Protein AF-A0A662AF09-F1 (afdb_monomer)

pLDDT: mean 81.99, std 20.97, range [26.61, 97.38]

Structure (mmCIF, N/CA/C/O backbone):
data_AF-A0A662AF09-F1
#
_entry.id   AF-A0A662AF09-F1
#
loop_
_atom_site.group_PDB
_atom_site.id
_atom_site.type_symbol
_atom_site.label_atom_id
_atom_site.label_alt_id
_atom_site.label_comp_id
_atom_site.label_asym_id
_atom_site.label_entity_id
_atom_site.label_seq_id
_atom_site.pdbx_PDB_ins_code
_atom_site.Cartn_x
_atom_site.Cartn_y
_atom_site.Cartn_z
_atom_site.occupancy
_atom_site.B_iso_or_equiv
_atom_site.auth_seq_id
_atom_site.auth_comp_id
_atom_site.auth_asym_id
_atom_site.auth_atom_id
_atom_site.pdbx_PDB_model_num
ATOM 1 N N . MET A 1 1 ? 4.474 -27.461 3.837 1.00 33.41 1 MET A N 1
ATOM 2 C CA . MET A 1 1 ? 3.439 -27.393 2.783 1.00 33.41 1 MET A CA 1
ATOM 3 C C . MET A 1 1 ? 3.015 -25.939 2.675 1.00 33.41 1 MET A C 1
ATOM 5 O O . MET A 1 1 ? 2.275 -25.481 3.530 1.00 33.41 1 MET A O 1
ATOM 9 N N . HIS A 1 2 ? 3.577 -25.192 1.725 1.00 26.64 2 HIS A N 1
ATOM 10 C CA . HIS A 1 2 ? 3.161 -23.814 1.457 1.00 26.64 2 HIS A CA 1
ATOM 11 C C . HIS A 1 2 ? 2.254 -23.835 0.234 1.00 26.64 2 HIS A C 1
ATOM 13 O O . HIS A 1 2 ? 2.699 -24.157 -0.866 1.00 26.64 2 HIS A O 1
ATOM 19 N N . THR A 1 3 ? 0.973 -23.566 0.448 1.00 26.61 3 THR A N 1
ATOM 20 C CA . THR A 1 3 ? -0.001 -23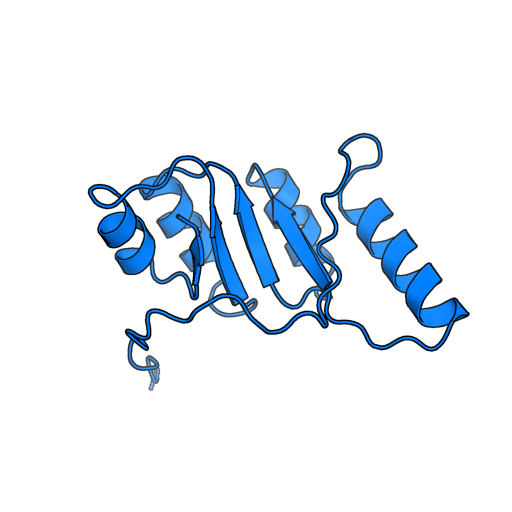.400 -0.625 1.00 26.61 3 THR A CA 1
ATOM 21 C C . THR A 1 3 ? 0.189 -21.996 -1.185 1.00 26.61 3 THR A C 1
ATOM 23 O O . THR A 1 3 ? -0.175 -21.023 -0.534 1.00 26.61 3 THR A O 1
ATOM 26 N N . VAL A 1 4 ? 0.812 -21.881 -2.357 1.00 32.97 4 VAL A N 1
ATOM 27 C CA . VAL A 1 4 ? 0.856 -20.625 -3.115 1.00 32.97 4 VAL A CA 1
ATOM 28 C C . VAL A 1 4 ? -0.484 -20.499 -3.836 1.00 32.97 4 VAL A C 1
ATOM 30 O O . VAL A 1 4 ? -0.879 -21.409 -4.571 1.00 32.97 4 VAL A O 1
ATOM 33 N N . LYS A 1 5 ? -1.218 -19.414 -3.579 1.00 42.97 5 LYS A N 1
ATOM 34 C CA . LYS A 1 5 ? -2.480 -19.119 -4.265 1.00 42.97 5 LYS A CA 1
ATOM 35 C C . LYS A 1 5 ? -2.177 -18.868 -5.754 1.00 42.97 5 LYS A C 1
ATOM 37 O O . LYS A 1 5 ? -1.174 -18.224 -6.058 1.00 42.97 5 LYS A O 1
ATOM 42 N N . PRO A 1 6 ? -2.984 -19.379 -6.699 1.00 35.16 6 PRO A N 1
ATOM 43 C CA . PRO A 1 6 ? -2.779 -19.087 -8.113 1.00 35.16 6 PRO A CA 1
ATOM 44 C C . PRO A 1 6 ? -2.891 -17.578 -8.355 1.00 35.16 6 PRO A C 1
ATOM 46 O O . PRO A 1 6 ? -3.788 -16.932 -7.812 1.00 35.16 6 PRO A O 1
ATOM 49 N N . ALA A 1 7 ? -1.983 -17.031 -9.168 1.00 43.91 7 ALA A N 1
ATOM 50 C CA . ALA A 1 7 ? -2.050 -15.653 -9.637 1.00 43.91 7 ALA A CA 1
ATOM 51 C C . ALA A 1 7 ? -3.398 -15.439 -10.341 1.00 43.91 7 ALA A C 1
ATOM 53 O O . ALA A 1 7 ? -3.630 -15.952 -11.439 1.00 43.91 7 ALA A O 1
ATOM 54 N N . ASN A 1 8 ? -4.312 -14.729 -9.680 1.00 41.31 8 ASN A N 1
ATOM 55 C CA . ASN A 1 8 ? -5.597 -14.365 -10.255 1.00 41.31 8 ASN A CA 1
ATOM 56 C C . ASN A 1 8 ? -5.338 -13.294 -11.313 1.00 41.31 8 ASN A C 1
ATOM 58 O O . ASN A 1 8 ? -5.296 -12.106 -11.019 1.00 41.31 8 ASN A O 1
ATOM 62 N N . ASN A 1 9 ? -5.165 -13.730 -12.557 1.00 37.16 9 ASN A N 1
ATOM 63 C CA . ASN A 1 9 ? -4.964 -12.870 -13.716 1.00 37.16 9 ASN A CA 1
ATOM 64 C C . ASN A 1 9 ? -6.295 -12.230 -14.164 1.00 37.16 9 ASN A C 1
ATOM 66 O O . ASN A 1 9 ? -6.717 -12.370 -15.312 1.00 37.16 9 ASN A O 1
ATOM 70 N N . THR A 1 10 ? -6.991 -11.576 -13.232 1.00 35.47 10 THR A N 1
ATOM 71 C CA . THR A 1 10 ? -8.226 -10.837 -13.502 1.00 35.47 10 THR A CA 1
ATOM 72 C C . THR A 1 10 ? -7.845 -9.373 -13.644 1.00 35.47 10 THR A C 1
ATOM 74 O O . THR A 1 10 ? -7.448 -8.746 -12.668 1.00 35.47 10 THR A O 1
ATOM 77 N N . VAL A 1 11 ? -7.963 -8.813 -14.849 1.00 37.34 11 VAL A N 1
ATOM 78 C CA . VAL A 1 11 ? -7.982 -7.356 -15.032 1.00 37.34 11 VAL A CA 1
ATOM 79 C C . VAL A 1 11 ? -9.281 -6.868 -14.392 1.00 37.34 11 VAL A C 1
ATOM 81 O O . VAL A 1 11 ? -10.336 -6.863 -15.023 1.00 37.34 11 VAL A O 1
ATOM 84 N N . ALA A 1 12 ? -9.236 -6.595 -13.091 1.00 42.53 12 ALA A N 1
ATOM 85 C CA . ALA A 1 12 ? -10.394 -6.179 -12.325 1.00 42.53 12 ALA A CA 1
ATOM 86 C C . ALA A 1 12 ? -10.565 -4.666 -12.466 1.00 42.53 12 ALA A C 1
ATOM 88 O O . ALA A 1 12 ? -9.715 -3.876 -12.061 1.00 42.53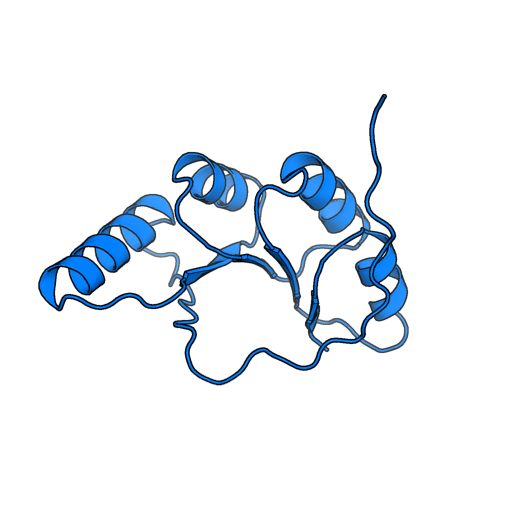 12 ALA A O 1
ATOM 89 N N . THR A 1 13 ? -11.684 -4.268 -13.062 1.00 41.69 13 THR A N 1
ATOM 90 C CA . THR A 1 13 ? -12.160 -2.887 -13.057 1.00 41.69 13 THR A CA 1
ATOM 91 C C . THR A 1 13 ? -12.379 -2.419 -11.618 1.00 41.69 13 THR A C 1
ATOM 93 O O . THR A 1 13 ? -12.886 -3.188 -10.801 1.00 41.69 13 THR A O 1
ATOM 96 N N . LYS A 1 14 ? -12.014 -1.159 -11.346 1.00 42.38 14 LYS A N 1
ATOM 97 C CA . LYS A 1 14 ? -12.189 -0.414 -10.087 1.00 42.38 14 LYS A CA 1
ATOM 98 C C . LYS A 1 14 ? -13.388 -0.902 -9.242 1.00 42.38 14 LYS A C 1
ATOM 100 O O . LYS A 1 14 ? -14.489 -0.999 -9.790 1.00 42.38 14 LYS A O 1
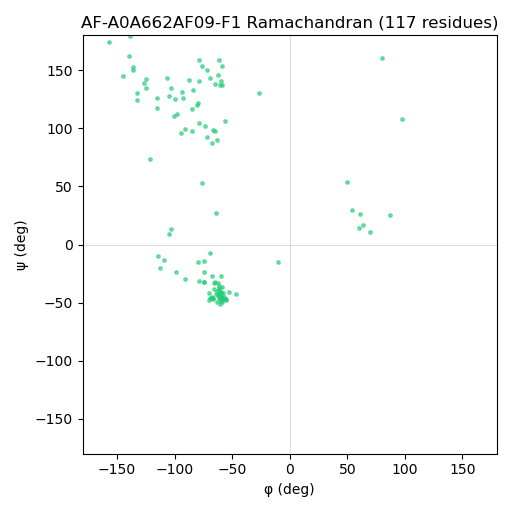ATOM 105 N N . PRO A 1 15 ? -13.213 -1.176 -7.932 1.00 42.22 15 PRO A N 1
ATOM 106 C CA . PRO A 1 15 ? -14.315 -1.599 -7.070 1.00 42.22 15 PRO A CA 1
ATOM 107 C C . PRO A 1 15 ? -15.444 -0.546 -7.021 1.00 42.22 15 PRO A C 1
ATOM 109 O O . PRO A 1 15 ? -15.196 0.643 -7.254 1.00 42.22 15 PRO A O 1
ATOM 112 N N . PRO A 1 16 ? -16.696 -0.968 -6.754 1.00 40.53 16 PRO A N 1
ATOM 113 C CA . PRO A 1 16 ? -17.863 -0.085 -6.725 1.00 40.53 16 PRO A CA 1
ATOM 114 C C . PRO A 1 16 ? -17.734 1.013 -5.653 1.00 40.53 16 PRO A C 1
ATOM 116 O O . PRO A 1 16 ? -16.972 0.888 -4.701 1.00 40.53 16 PRO A O 1
ATOM 119 N N . ALA A 1 17 ? -18.489 2.102 -5.830 1.00 44.25 17 ALA A N 1
ATOM 120 C CA . ALA A 1 17 ? -18.353 3.424 -5.198 1.00 44.25 17 ALA A CA 1
ATOM 121 C C . ALA A 1 17 ? -18.539 3.529 -3.657 1.00 44.25 17 ALA A C 1
ATOM 123 O O . ALA A 1 17 ? -18.900 4.593 -3.158 1.00 44.25 17 ALA A O 1
ATOM 124 N N . GLU A 1 18 ? -18.279 2.472 -2.887 1.00 56.62 18 GLU A N 1
ATOM 125 C CA . GLU A 1 18 ? -18.459 2.426 -1.426 1.00 56.62 18 GLU A CA 1
ATOM 126 C C . GLU A 1 18 ? -17.147 2.536 -0.629 1.00 56.62 18 GLU A C 1
ATOM 128 O O . GLU A 1 18 ? -17.123 2.255 0.567 1.00 56.62 18 GLU A O 1
ATOM 133 N N . HIS A 1 19 ? -16.039 2.929 -1.261 1.00 58.47 19 HIS A N 1
ATOM 134 C CA . HIS A 1 19 ? -14.743 3.084 -0.592 1.00 58.47 19 HIS A CA 1
ATOM 135 C C . HIS A 1 19 ? -14.431 4.560 -0.337 1.00 58.47 19 HIS A C 1
ATOM 137 O O . HIS A 1 19 ? -14.586 5.416 -1.212 1.00 58.47 19 HIS A O 1
ATOM 143 N N . LEU A 1 20 ? -13.963 4.867 0.875 1.00 62.81 20 LEU A N 1
ATOM 144 C CA . LEU A 1 20 ? -13.392 6.174 1.176 1.00 62.81 20 LEU A CA 1
ATOM 145 C C . LEU A 1 20 ? -11.923 6.147 0.762 1.00 62.81 20 LEU A C 1
ATOM 147 O O . LEU A 1 20 ? -11.064 5.676 1.506 1.00 62.81 20 LEU A O 1
ATOM 151 N N . HIS A 1 21 ? -11.648 6.669 -0.432 1.00 59.28 21 HIS A N 1
ATOM 152 C CA . HIS A 1 21 ? -10.284 6.955 -0.847 1.00 59.28 21 HIS A CA 1
ATOM 153 C C . HIS A 1 21 ? -9.803 8.198 -0.096 1.00 59.28 21 HIS A C 1
ATOM 155 O O . HIS A 1 21 ? -10.188 9.329 -0.408 1.00 59.28 21 HIS A O 1
ATOM 161 N N . PHE A 1 22 ? -8.996 7.990 0.940 1.00 60.47 22 PHE A N 1
ATOM 162 C CA . PHE A 1 22 ? -8.353 9.089 1.640 1.00 60.47 22 PHE A CA 1
ATOM 163 C C . PHE A 1 22 ? -6.996 9.345 1.000 1.00 60.47 22 PHE A C 1
ATOM 165 O O . PHE A 1 22 ? -6.006 8.695 1.330 1.00 60.47 22 PHE A O 1
ATOM 172 N N . LEU A 1 23 ? -6.945 10.356 0.132 1.00 54.22 23 LEU A N 1
ATOM 173 C CA . LEU A 1 23 ? -5.685 10.999 -0.207 1.00 54.22 23 LEU A CA 1
ATOM 174 C C . LEU A 1 23 ? -5.186 11.665 1.078 1.00 54.22 23 LEU A C 1
ATOM 176 O O . LEU A 1 23 ? -5.677 12.726 1.479 1.00 54.22 23 LEU A O 1
ATOM 180 N N . ILE A 1 24 ? -4.284 10.997 1.797 1.00 55.41 24 ILE A N 1
ATOM 181 C CA . ILE A 1 24 ? -3.715 11.547 3.023 1.00 55.41 24 ILE A CA 1
ATOM 182 C C . ILE A 1 24 ? -2.875 12.750 2.608 1.00 55.41 24 ILE A C 1
ATOM 184 O O . ILE A 1 24 ? -1.736 12.627 2.152 1.00 55.41 24 ILE A O 1
ATOM 188 N N . LEU A 1 25 ? -3.471 13.935 2.759 1.00 52.12 25 LEU A N 1
ATOM 189 C CA . LEU A 1 25 ? -2.799 15.221 2.675 1.00 52.12 25 LEU A CA 1
ATOM 190 C C . LEU A 1 25 ? -1.768 15.268 3.809 1.00 52.12 25 LEU A C 1
ATOM 192 O O . LEU A 1 25 ? -2.066 15.640 4.942 1.00 52.12 25 LEU A O 1
ATOM 196 N N . THR A 1 26 ? -0.578 14.791 3.447 1.00 51.31 26 THR A N 1
ATOM 197 C CA . THR A 1 26 ? 0.785 14.764 4.019 1.00 51.31 26 THR A CA 1
ATOM 198 C C . THR A 1 26 ? 1.139 15.587 5.250 1.00 51.31 26 THR A C 1
ATOM 200 O O . THR A 1 26 ? 2.181 15.350 5.846 1.00 51.31 26 THR A O 1
ATOM 203 N N . HIS A 1 27 ? 0.345 16.562 5.663 1.00 58.75 27 HIS A N 1
ATOM 204 C CA . HIS A 1 27 ? 0.786 17.566 6.624 1.00 58.75 27 HIS A CA 1
ATOM 205 C C . HIS A 1 27 ? 0.745 17.041 8.071 1.00 58.75 27 HIS A C 1
ATOM 207 O O . HIS A 1 27 ? 1.343 17.639 8.959 1.00 58.75 27 HIS A O 1
ATOM 213 N N . LEU A 1 28 ? 0.049 15.923 8.326 1.00 64.75 28 LEU A N 1
ATOM 214 C CA . LEU A 1 28 ? -0.117 15.341 9.666 1.00 64.75 28 LEU A CA 1
ATOM 215 C C . LEU A 1 28 ? 0.546 13.961 9.853 1.00 64.75 28 LEU A C 1
ATOM 217 O O . LEU A 1 28 ? 0.630 13.504 10.992 1.00 64.75 28 LEU A O 1
ATOM 221 N N . GLY A 1 29 ? 1.029 13.319 8.781 1.00 82.44 29 GLY A N 1
ATOM 222 C CA . GLY A 1 29 ? 1.544 11.940 8.797 1.00 82.44 29 GLY A CA 1
ATOM 223 C C . GLY A 1 29 ? 0.448 10.859 8.762 1.00 82.44 29 GLY A C 1
ATOM 224 O O . GLY A 1 29 ? -0.714 11.129 9.079 1.00 82.44 29 GLY A O 1
ATOM 225 N N . ILE A 1 30 ? 0.811 9.630 8.367 1.00 88.06 30 ILE A N 1
ATOM 226 C CA . ILE A 1 30 ? -0.148 8.536 8.116 1.00 88.06 30 ILE A CA 1
ATOM 227 C C . ILE A 1 30 ? -0.849 8.059 9.386 1.00 88.06 30 ILE A C 1
ATOM 229 O O . ILE A 1 30 ? -2.070 7.921 9.390 1.00 88.06 30 ILE A O 1
ATOM 233 N N . GLU A 1 31 ? -0.111 7.845 10.477 1.00 88.06 31 GLU A N 1
ATOM 234 C CA . GLU A 1 31 ? -0.682 7.302 11.719 1.00 88.06 31 GLU A CA 1
ATOM 235 C C . GLU A 1 31 ? -1.805 8.203 12.264 1.00 88.06 31 GLU A C 1
ATOM 237 O O . GLU A 1 31 ? -2.910 7.735 12.539 1.00 88.06 31 GLU A O 1
ATOM 242 N N . LYS A 1 32 ? -1.570 9.523 12.310 1.00 88.19 32 LYS A N 1
ATOM 243 C CA . LYS A 1 32 ? -2.577 10.504 12.751 1.00 88.19 32 LYS A CA 1
ATOM 244 C C . LYS A 1 32 ? -3.772 10.588 11.806 1.00 88.19 32 LYS A C 1
ATOM 246 O O . LYS A 1 32 ? -4.883 10.882 12.245 1.00 88.19 32 LYS A O 1
ATOM 251 N N . ALA A 1 33 ? -3.560 10.392 10.506 1.00 87.69 33 ALA A N 1
ATOM 252 C CA . ALA A 1 33 ? -4.654 10.368 9.545 1.00 87.69 33 ALA A CA 1
ATOM 253 C C . ALA A 1 33 ? -5.557 9.149 9.779 1.00 87.69 33 ALA A C 1
ATOM 255 O O . ALA A 1 33 ? -6.773 9.313 9.874 1.00 87.69 33 ALA A O 1
ATOM 256 N N . ILE A 1 34 ? -4.968 7.964 9.969 1.00 89.62 34 ILE A N 1
ATOM 257 C CA . ILE A 1 34 ? -5.699 6.729 10.291 1.00 89.62 34 ILE A CA 1
ATOM 258 C C . ILE A 1 34 ? -6.495 6.892 11.585 1.00 89.62 34 ILE A C 1
ATOM 260 O O . ILE A 1 34 ? -7.694 6.623 11.594 1.00 89.62 34 ILE A O 1
ATOM 264 N N . GLU A 1 35 ? -5.873 7.417 12.641 1.00 90.31 35 GLU A N 1
ATOM 265 C CA . GLU A 1 35 ? -6.540 7.667 13.924 1.00 90.31 35 GLU A CA 1
ATOM 266 C C . GLU A 1 35 ? -7.763 8.589 13.761 1.00 90.31 35 GLU A C 1
ATOM 268 O O . GLU A 1 35 ? -8.854 8.310 14.264 1.00 90.31 35 GLU A O 1
ATOM 273 N N . LYS A 1 36 ? -7.624 9.684 13.002 1.00 89.69 36 LYS A N 1
ATOM 274 C CA . LYS A 1 36 ? -8.740 10.602 12.727 1.00 89.69 36 LYS A CA 1
ATOM 275 C C . LYS A 1 36 ? -9.870 9.930 11.956 1.00 89.69 36 LYS A C 1
ATOM 277 O O . LYS A 1 36 ? -11.037 10.191 12.255 1.00 89.69 36 LYS A O 1
ATOM 282 N N . ILE A 1 37 ? -9.541 9.082 10.983 1.00 89.56 37 ILE A N 1
ATOM 283 C CA . ILE A 1 37 ? -10.536 8.347 10.199 1.00 89.56 37 ILE A CA 1
ATOM 284 C C . ILE A 1 37 ? -11.267 7.343 11.095 1.00 89.56 37 ILE A C 1
ATOM 286 O O . ILE A 1 37 ? -12.497 7.336 11.107 1.00 89.56 37 ILE A O 1
ATOM 290 N N . GLN A 1 38 ? -10.544 6.568 11.906 1.00 90.88 38 GLN A N 1
ATOM 291 C CA . GLN A 1 38 ? -11.127 5.641 12.881 1.00 90.88 38 GLN A CA 1
ATOM 292 C C . GLN A 1 38 ? -12.087 6.358 13.838 1.00 90.88 38 GLN A C 1
ATOM 294 O O . GLN A 1 38 ? -13.229 5.928 14.006 1.00 90.88 38 GLN A O 1
ATOM 299 N N . ASN A 1 39 ? -11.666 7.498 14.396 1.00 91.12 39 ASN A N 1
ATOM 300 C CA . ASN A 1 39 ? -12.493 8.317 15.282 1.00 91.12 39 ASN A CA 1
ATOM 301 C C . ASN A 1 39 ? -13.753 8.841 14.582 1.00 91.12 39 ASN A C 1
ATOM 303 O O . ASN A 1 39 ? -14.844 8.802 15.153 1.00 91.12 39 ASN A O 1
ATOM 307 N N . TYR A 1 40 ? -13.632 9.315 13.338 1.00 88.75 40 TYR A N 1
ATOM 308 C CA . TYR A 1 40 ? -14.77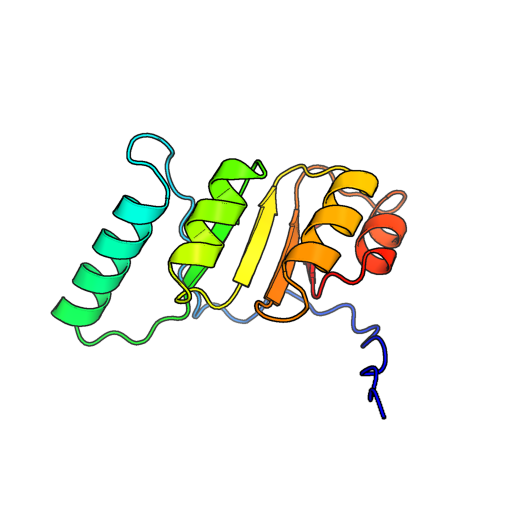5 9.778 12.551 1.00 88.75 40 TYR A CA 1
ATOM 309 C C . TYR A 1 40 ? -15.765 8.639 12.273 1.00 88.75 40 TYR A C 1
ATOM 311 O O . TYR A 1 40 ? -16.962 8.791 12.519 1.00 88.75 40 TYR A O 1
ATOM 319 N N . LEU A 1 41 ? -15.284 7.489 11.796 1.00 90.31 41 LEU A N 1
ATOM 320 C CA . LEU A 1 41 ? -16.143 6.346 11.490 1.00 90.31 41 LEU A CA 1
ATOM 321 C C . LEU A 1 41 ? -16.822 5.803 12.751 1.00 90.31 41 LEU A C 1
ATOM 323 O O . LEU A 1 41 ? -18.031 5.573 12.728 1.00 90.31 41 LEU A O 1
ATOM 327 N N . GLY A 1 42 ? -16.085 5.694 13.860 1.00 91.69 42 GLY A N 1
ATOM 328 C CA . GLY A 1 42 ? -16.621 5.290 15.159 1.00 91.69 42 GLY A CA 1
ATOM 329 C C . GLY A 1 42 ? -17.692 6.250 15.678 1.00 91.69 42 GLY A C 1
ATOM 330 O O . GLY A 1 42 ? -18.775 5.809 16.059 1.00 91.69 42 GLY A O 1
ATOM 331 N N . LYS A 1 43 ? -17.445 7.567 15.607 1.00 92.12 43 LYS A N 1
ATOM 332 C CA . LYS A 1 43 ? -18.396 8.603 16.049 1.00 92.12 43 LYS A CA 1
ATOM 333 C C . LYS A 1 43 ? -19.740 8.529 15.322 1.00 92.12 43 LYS A C 1
ATOM 335 O O . LYS A 1 43 ? -20.770 8.808 15.927 1.00 92.12 43 LYS A O 1
ATOM 340 N N . TYR A 1 44 ? -19.730 8.184 14.037 1.00 92.00 44 TYR A N 1
ATOM 341 C CA . TYR A 1 44 ? -20.937 8.137 13.207 1.00 92.00 44 TYR A CA 1
ATOM 342 C C . TYR A 1 44 ? -21.436 6.712 12.920 1.00 92.00 44 TYR A C 1
ATOM 344 O O . TYR A 1 44 ? -22.326 6.548 12.089 1.00 92.00 44 TYR A O 1
ATOM 352 N N . GLY A 1 45 ? -20.873 5.685 13.568 1.00 91.31 45 GLY A N 1
ATOM 353 C CA . GLY A 1 45 ? -21.279 4.287 13.376 1.00 91.31 45 GLY A CA 1
ATOM 354 C C . GLY A 1 45 ? -21.098 3.767 11.945 1.00 91.31 45 GLY A C 1
ATOM 355 O O . GLY A 1 45 ? -21.822 2.869 11.517 1.00 91.31 45 GLY A O 1
ATOM 356 N N . LYS A 1 46 ? -20.163 4.340 11.181 1.00 86.19 46 LYS A N 1
ATOM 357 C CA . LYS A 1 46 ? -19.914 3.980 9.780 1.00 86.19 46 LYS A CA 1
ATOM 358 C C . LYS A 1 46 ? -18.926 2.817 9.692 1.00 86.19 46 LYS A C 1
ATOM 360 O O . LYS A 1 46 ? -17.943 2.774 10.425 1.00 86.19 46 LYS A O 1
ATOM 365 N N . LYS A 1 47 ? -19.154 1.904 8.748 1.00 87.81 47 LYS A N 1
ATOM 366 C CA . LYS A 1 47 ? -18.252 0.785 8.427 1.00 87.81 47 LYS A CA 1
ATOM 367 C C . LYS A 1 47 ? -17.843 0.874 6.964 1.00 87.81 47 LYS A C 1
ATOM 369 O O . LYS A 1 47 ? -18.367 0.149 6.129 1.00 87.81 47 LYS A O 1
ATOM 374 N N . ILE A 1 48 ? -16.975 1.831 6.663 1.00 87.88 48 ILE A N 1
ATOM 375 C CA . ILE A 1 48 ? -16.524 2.093 5.296 1.00 87.88 48 ILE A CA 1
ATOM 376 C C . ILE A 1 48 ? -15.098 1.548 5.155 1.00 87.88 48 ILE A C 1
ATOM 378 O O . ILE A 1 48 ? -14.265 1.896 5.997 1.00 87.88 48 ILE A O 1
ATOM 382 N N . PRO A 1 49 ? -14.808 0.709 4.144 1.00 88.31 49 PRO A N 1
ATOM 383 C CA . PRO A 1 49 ? -13.449 0.272 3.847 1.00 88.31 49 PRO A CA 1
ATOM 384 C C . PRO A 1 49 ? -12.540 1.469 3.550 1.00 88.31 49 PRO A C 1
ATOM 386 O O . PRO A 1 49 ? -12.939 2.406 2.852 1.00 88.31 49 PRO A O 1
ATOM 389 N N . VAL A 1 50 ? -11.324 1.438 4.097 1.00 88.38 50 VAL A N 1
ATOM 390 C CA . VAL A 1 50 ? -10.340 2.514 3.936 1.00 88.38 50 VAL A CA 1
ATOM 391 C C . VAL A 1 50 ? -9.131 2.011 3.174 1.00 88.38 50 VAL A C 1
ATOM 393 O O . VAL A 1 50 ? -8.488 1.035 3.567 1.00 88.38 50 VAL A O 1
ATOM 396 N N . GLU A 1 51 ? -8.821 2.732 2.107 1.00 90.69 51 GLU A N 1
ATOM 397 C CA . GLU A 1 51 ? -7.631 2.558 1.286 1.00 90.69 51 GLU A CA 1
ATOM 398 C C . GLU A 1 51 ? -6.672 3.715 1.568 1.00 90.69 51 GLU A C 1
ATOM 400 O O . GLU A 1 51 ? -7.113 4.852 1.773 1.00 90.69 51 GLU A O 1
ATOM 405 N N . ILE A 1 52 ? -5.370 3.434 1.582 1.00 90.62 52 ILE A N 1
ATOM 406 C CA . ILE A 1 52 ? -4.340 4.459 1.773 1.00 90.62 52 ILE A CA 1
ATOM 407 C C . ILE A 1 52 ? -3.334 4.428 0.640 1.00 90.62 52 ILE A C 1
ATOM 409 O O . ILE A 1 52 ? -2.807 3.377 0.286 1.00 90.62 52 ILE A O 1
ATOM 413 N N . GLU A 1 53 ? -3.024 5.616 0.140 1.00 91.69 53 GLU A N 1
ATOM 414 C CA . GLU A 1 53 ? -1.910 5.864 -0.760 1.00 91.69 53 GLU A CA 1
ATOM 415 C C . GLU A 1 53 ? -0.601 6.069 0.017 1.00 91.69 53 GLU A C 1
ATOM 417 O O . GLU A 1 53 ? -0.553 6.828 0.990 1.00 91.69 53 GLU A O 1
ATOM 422 N N . VAL A 1 54 ? 0.464 5.402 -0.430 1.00 92.75 54 VAL A N 1
ATOM 423 C CA . VAL A 1 54 ? 1.828 5.556 0.084 1.00 92.75 54 VAL A CA 1
ATOM 424 C C . VAL A 1 54 ? 2.789 5.890 -1.052 1.00 92.75 54 VAL A C 1
ATOM 426 O O . VAL A 1 54 ? 2.700 5.337 -2.146 1.00 92.75 54 VAL A O 1
ATOM 429 N N . ARG A 1 55 ? 3.759 6.759 -0.768 1.00 92.50 55 ARG A N 1
ATOM 430 C CA . ARG A 1 55 ? 4.775 7.248 -1.719 1.00 92.50 55 ARG A CA 1
ATOM 431 C C . ARG A 1 55 ? 6.177 6.715 -1.440 1.00 92.50 55 ARG A C 1
ATOM 433 O O . ARG A 1 55 ? 7.089 6.872 -2.251 1.00 92.50 55 ARG A O 1
ATOM 440 N N . ASN A 1 56 ? 6.398 6.128 -0.266 1.00 93.25 56 ASN A N 1
ATOM 441 C CA . ASN A 1 56 ? 7.707 5.630 0.148 1.00 93.25 56 ASN A CA 1
ATOM 442 C C . ASN A 1 56 ? 7.603 4.536 1.231 1.00 93.25 56 ASN A C 1
ATOM 444 O O . ASN A 1 56 ? 6.528 4.226 1.742 1.00 93.25 56 ASN A O 1
ATOM 448 N N . MET A 1 57 ? 8.750 3.943 1.574 1.00 94.50 57 MET A N 1
ATOM 449 C CA . MET A 1 57 ? 8.847 2.853 2.555 1.00 94.50 57 MET A CA 1
ATOM 450 C C . MET A 1 57 ? 8.527 3.275 3.994 1.00 94.50 57 MET A C 1
ATOM 452 O O . MET A 1 57 ? 8.108 2.439 4.793 1.00 94.50 57 MET A O 1
ATOM 456 N N . GLU A 1 58 ? 8.738 4.544 4.345 1.00 93.44 58 GLU A N 1
ATOM 457 C CA . GLU A 1 58 ? 8.425 5.057 5.681 1.00 93.44 58 GLU A CA 1
ATOM 458 C C . GLU A 1 58 ? 6.909 5.116 5.882 1.00 93.44 58 GLU A C 1
ATOM 460 O O . GLU A 1 58 ? 6.391 4.585 6.864 1.00 93.44 58 GLU A O 1
ATOM 465 N N . GLU A 1 59 ? 6.198 5.669 4.902 1.00 93.44 59 GLU A N 1
ATOM 466 C CA . GLU A 1 59 ? 4.740 5.691 4.852 1.00 93.44 59 GLU A CA 1
ATOM 467 C C . GLU A 1 59 ? 4.156 4.270 4.863 1.00 93.44 59 GLU A C 1
ATOM 469 O O . GLU A 1 59 ? 3.277 3.968 5.672 1.00 93.44 59 GLU A O 1
ATOM 474 N N . LEU A 1 60 ? 4.703 3.356 4.052 1.00 94.31 60 LEU A N 1
ATOM 475 C CA . LEU A 1 60 ? 4.308 1.945 4.079 1.00 94.31 60 LEU A CA 1
ATOM 476 C C . LEU A 1 60 ? 4.456 1.338 5.482 1.00 94.31 60 LEU A C 1
ATOM 478 O O . LEU A 1 60 ? 3.538 0.688 5.977 1.00 94.31 60 LEU A O 1
ATOM 482 N N . SER A 1 61 ? 5.595 1.571 6.140 1.00 94.50 61 SER A N 1
ATOM 483 C CA . SER A 1 61 ? 5.848 1.079 7.498 1.00 94.50 61 SER A CA 1
ATOM 484 C C . SER A 1 61 ? 4.822 1.620 8.497 1.00 94.50 61 SER A C 1
ATOM 486 O O . SER A 1 61 ? 4.307 0.861 9.318 1.00 94.50 61 SER A O 1
ATOM 488 N N . GLN A 1 62 ? 4.464 2.904 8.397 1.00 93.31 62 GLN A N 1
ATOM 489 C CA . GLN A 1 62 ? 3.421 3.519 9.224 1.00 93.31 62 GLN A CA 1
ATOM 490 C C . GLN A 1 62 ? 2.061 2.845 9.013 1.00 93.31 62 GLN A C 1
ATOM 492 O O . GLN A 1 62 ? 1.426 2.450 9.990 1.00 93.31 62 GLN A O 1
ATOM 497 N N . VAL A 1 63 ? 1.638 2.632 7.761 1.00 93.31 63 VAL A N 1
ATOM 498 C CA . VAL A 1 63 ? 0.384 1.917 7.463 1.00 93.31 63 VAL A CA 1
ATOM 499 C C . VAL A 1 63 ? 0.414 0.509 8.054 1.00 93.31 63 VAL A C 1
ATOM 501 O O . VAL A 1 63 ? -0.504 0.122 8.779 1.00 93.31 63 VAL A O 1
ATOM 504 N N . MET A 1 64 ? 1.489 -0.244 7.806 1.00 94.00 64 MET A N 1
ATOM 505 C CA . MET A 1 64 ? 1.612 -1.631 8.256 1.00 94.00 64 MET A CA 1
ATOM 506 C C . MET A 1 64 ? 1.582 -1.775 9.781 1.00 94.00 64 MET A C 1
ATOM 508 O O . MET A 1 64 ? 1.061 -2.777 10.269 1.00 94.00 64 MET A O 1
ATOM 512 N N . LYS A 1 65 ? 2.103 -0.792 10.529 1.00 93.44 65 LYS A N 1
ATOM 513 C CA . LYS A 1 65 ? 2.017 -0.756 11.999 1.00 93.44 65 LYS A CA 1
ATOM 514 C C . LYS A 1 65 ? 0.584 -0.611 12.504 1.00 93.44 65 LYS A C 1
ATOM 516 O O . LYS A 1 65 ? 0.277 -1.132 13.571 1.00 93.44 65 LYS A O 1
ATOM 521 N N . THR A 1 66 ? -0.280 0.086 11.765 1.00 90.81 66 THR A N 1
ATOM 522 C CA . THR A 1 66 ? -1.672 0.292 12.193 1.00 90.81 66 THR A CA 1
ATOM 523 C C . THR A 1 66 ? -2.543 -0.948 12.030 1.00 90.81 66 THR A C 1
ATOM 525 O O . THR A 1 66 ? -3.465 -1.140 12.818 1.00 90.81 66 THR A O 1
ATOM 528 N N . GLY A 1 67 ? -2.283 -1.787 11.020 1.00 91.19 67 GLY A N 1
ATOM 529 C CA . GLY A 1 67 ? -3.031 -3.031 10.828 1.00 91.19 67 GLY A CA 1
ATOM 530 C C . GLY A 1 67 ? -4.490 -2.871 10.391 1.00 91.19 67 GLY A C 1
ATOM 531 O O . GLY A 1 67 ? -5.231 -3.845 10.469 1.00 91.19 67 GLY A O 1
ATOM 532 N N . TRP A 1 68 ? -4.939 -1.668 10.009 1.00 91.94 68 TRP A N 1
ATOM 533 C CA . TRP A 1 68 ? -6.377 -1.356 9.965 1.00 91.94 68 TRP A CA 1
ATOM 534 C C . TRP A 1 68 ? -6.968 -1.124 8.567 1.00 91.94 68 TRP A C 1
ATOM 536 O O . TRP A 1 68 ? -8.183 -1.213 8.392 1.00 91.94 68 TRP A O 1
ATOM 546 N N . VAL A 1 69 ? -6.141 -0.814 7.571 1.00 92.25 69 VAL A N 1
ATOM 547 C CA . VAL A 1 69 ? -6.627 -0.548 6.208 1.00 92.25 69 VAL A CA 1
ATOM 548 C C . VAL A 1 69 ? -6.938 -1.829 5.447 1.00 92.25 69 VAL A C 1
ATOM 550 O O . VAL A 1 69 ? -6.400 -2.888 5.762 1.00 92.25 69 VAL A O 1
ATOM 553 N N . VAL A 1 70 ? -7.772 -1.721 4.411 1.00 93.12 70 VAL A N 1
ATOM 554 C CA . VAL A 1 70 ? -8.080 -2.859 3.530 1.00 93.12 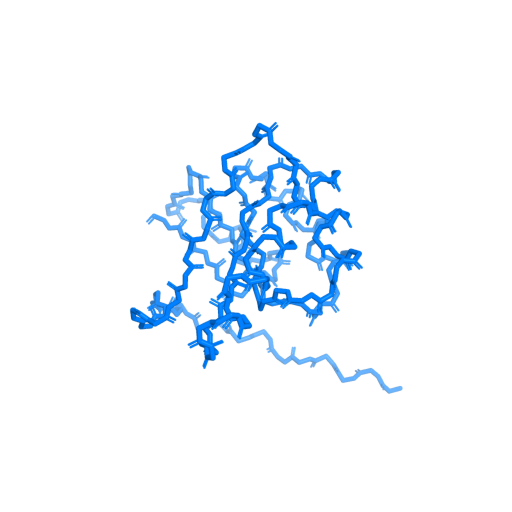70 VAL A CA 1
ATOM 555 C C . VAL A 1 70 ? -7.131 -2.950 2.334 1.00 93.12 70 VAL A C 1
ATOM 557 O O . VAL A 1 70 ? -6.842 -4.049 1.866 1.00 93.12 70 VAL A O 1
ATOM 560 N N . ARG A 1 71 ? -6.609 -1.806 1.869 1.00 94.00 71 ARG A N 1
ATOM 561 C CA . ARG A 1 71 ? -5.763 -1.709 0.674 1.00 94.00 71 ARG A CA 1
ATOM 562 C C . ARG A 1 71 ? -4.681 -0.648 0.817 1.00 94.00 71 ARG A C 1
ATOM 564 O O . ARG A 1 71 ? -4.917 0.415 1.396 1.00 94.00 71 ARG A O 1
ATOM 571 N N . ILE A 1 72 ? -3.526 -0.932 0.224 1.00 95.06 72 ILE A N 1
ATOM 572 C CA . ILE A 1 72 ? -2.398 -0.013 0.084 1.00 95.0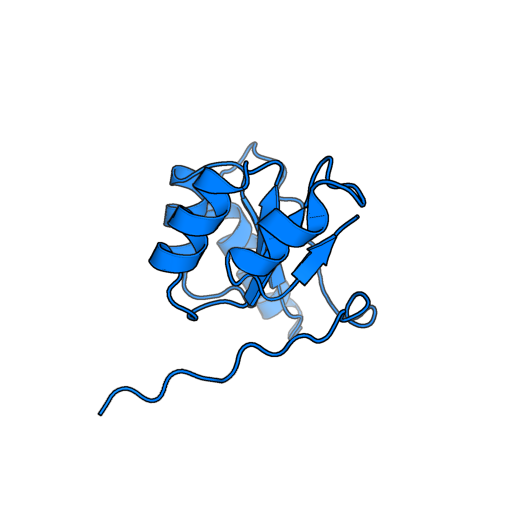6 72 ILE A CA 1
ATOM 573 C C . ILE A 1 72 ? -2.176 0.285 -1.405 1.00 95.06 72 ILE A C 1
ATOM 575 O O . ILE A 1 72 ? -1.850 -0.610 -2.185 1.00 95.06 72 ILE A O 1
ATOM 579 N N . MET A 1 73 ? -2.331 1.549 -1.792 1.00 95.62 73 MET A N 1
ATOM 580 C CA . MET A 1 73 ? -2.012 2.052 -3.126 1.00 95.62 73 MET A CA 1
ATOM 581 C C . MET A 1 73 ? -0.574 2.582 -3.152 1.00 95.62 73 MET A C 1
ATOM 583 O O . MET A 1 73 ? -0.193 3.417 -2.337 1.00 95.62 73 MET A O 1
ATOM 587 N N . LEU A 1 74 ? 0.230 2.082 -4.082 1.00 95.75 74 LEU A N 1
ATOM 588 C CA . LEU A 1 74 ? 1.635 2.416 -4.279 1.00 95.75 74 LEU A CA 1
ATOM 589 C C . LEU A 1 74 ? 1.733 3.520 -5.339 1.00 95.75 74 LEU A C 1
ATOM 591 O O . LEU A 1 74 ? 1.713 3.224 -6.535 1.00 95.75 74 LEU A O 1
ATOM 595 N N . ASP A 1 75 ? 1.820 4.779 -4.905 1.00 94.69 75 ASP A N 1
ATOM 596 C CA . ASP A 1 75 ? 1.847 5.937 -5.806 1.00 94.69 75 ASP A CA 1
ATOM 597 C C . ASP A 1 75 ? 3.237 6.165 -6.405 1.00 94.69 75 ASP A C 1
ATOM 599 O O . ASP A 1 75 ? 4.220 6.385 -5.691 1.00 94.69 75 ASP A O 1
ATOM 603 N N . ASN A 1 76 ? 3.313 6.113 -7.737 1.00 94.25 76 ASN A N 1
ATOM 604 C CA . ASN A 1 76 ? 4.520 6.351 -8.527 1.00 94.25 76 ASN A CA 1
ATOM 605 C C . ASN A 1 76 ? 5.721 5.474 -8.112 1.00 94.25 76 ASN A C 1
ATOM 607 O O . ASN A 1 76 ? 6.890 5.851 -8.269 1.00 94.25 76 ASN A O 1
ATOM 611 N N . PHE A 1 77 ? 5.464 4.267 -7.597 1.00 96.31 77 PHE A N 1
ATOM 612 C CA . PHE A 1 77 ? 6.519 3.280 -7.377 1.00 96.31 77 PHE A CA 1
ATOM 613 C C . PHE A 1 77 ? 7.038 2.766 -8.721 1.00 96.31 77 PHE A C 1
ATOM 615 O O . PHE A 1 77 ? 6.285 2.566 -9.670 1.00 96.31 77 PHE A O 1
ATOM 622 N N . THR A 1 78 ? 8.343 2.513 -8.818 1.00 96.56 78 THR A N 1
ATOM 623 C CA . THR A 1 78 ? 8.902 1.808 -9.979 1.00 96.56 78 THR A CA 1
ATOM 624 C C . THR A 1 78 ? 8.597 0.318 -9.872 1.00 96.56 78 THR A C 1
ATOM 626 O O . THR A 1 78 ? 8.541 -0.208 -8.765 1.00 96.56 78 THR A O 1
ATOM 629 N N . VAL A 1 79 ? 8.525 -0.401 -10.997 1.00 96.31 79 VAL A N 1
ATOM 630 C CA . VAL A 1 79 ? 8.331 -1.870 -11.028 1.00 96.31 79 VAL A CA 1
ATOM 631 C C . VAL A 1 79 ? 9.253 -2.610 -10.046 1.00 96.31 79 VAL A C 1
ATOM 633 O O . VAL A 1 79 ? 8.822 -3.515 -9.334 1.00 96.31 79 VAL A O 1
ATOM 636 N N . LYS A 1 80 ? 10.528 -2.205 -9.959 1.00 97.00 80 LYS A N 1
ATOM 637 C CA . LYS A 1 80 ? 11.481 -2.786 -9.002 1.00 97.00 80 LYS A CA 1
ATOM 638 C C . LYS A 1 80 ? 11.025 -2.585 -7.552 1.00 97.00 80 LYS A C 1
ATOM 640 O O . LYS A 1 80 ? 10.957 -3.558 -6.808 1.00 97.00 80 LYS A O 1
ATOM 645 N N . LYS A 1 81 ? 10.688 -1.349 -7.169 1.00 96.94 81 LYS A N 1
ATOM 646 C CA . LYS A 1 81 ? 10.224 -1.039 -5.810 1.00 96.94 81 LYS A CA 1
ATOM 647 C C . LYS A 1 81 ? 8.880 -1.699 -5.508 1.00 96.94 81 LYS A C 1
ATOM 649 O O . LYS A 1 81 ? 8.698 -2.196 -4.406 1.00 96.94 81 LYS A O 1
ATOM 654 N N . THR A 1 82 ? 7.963 -1.749 -6.474 1.00 97.38 82 THR A N 1
ATOM 655 C CA . THR A 1 82 ? 6.679 -2.448 -6.332 1.00 97.38 82 THR A CA 1
ATOM 656 C C . THR A 1 82 ? 6.903 -3.909 -5.957 1.00 97.38 82 THR A C 1
ATOM 658 O O . THR A 1 82 ? 6.303 -4.385 -5.001 1.00 97.38 82 THR A O 1
ATOM 661 N N . ARG A 1 83 ? 7.817 -4.611 -6.640 1.00 97.38 83 ARG A N 1
ATOM 662 C CA . ARG A 1 83 ? 8.149 -6.008 -6.318 1.00 97.38 83 ARG A CA 1
ATOM 663 C C . ARG A 1 83 ? 8.682 -6.171 -4.894 1.00 97.38 83 ARG A C 1
ATOM 665 O O . ARG A 1 83 ? 8.261 -7.084 -4.193 1.00 97.38 83 ARG A O 1
ATOM 672 N N . GLU A 1 84 ? 9.580 -5.285 -4.466 1.00 97.38 84 GLU A N 1
ATOM 673 C CA . GLU A 1 84 ? 10.115 -5.282 -3.096 1.00 97.38 84 GLU A CA 1
ATOM 674 C C . GLU A 1 84 ? 8.998 -5.053 -2.060 1.00 97.38 84 GLU A C 1
ATOM 676 O O . GLU A 1 84 ? 8.912 -5.765 -1.061 1.00 97.38 84 GLU A O 1
ATOM 681 N N . VAL A 1 85 ? 8.098 -4.101 -2.316 1.00 97.00 85 VAL A N 1
ATOM 682 C CA . VAL A 1 85 ? 6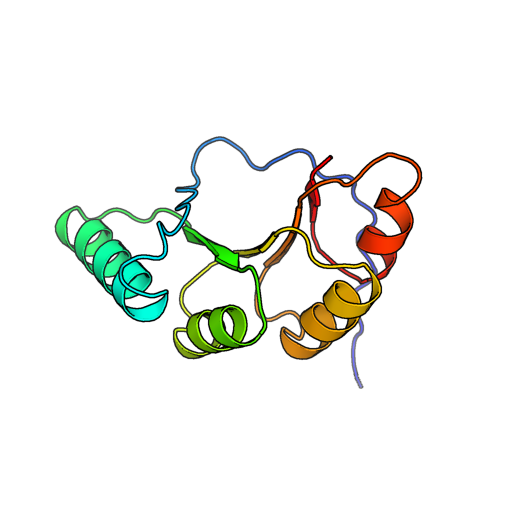.989 -3.774 -1.410 1.00 97.00 85 VAL A CA 1
ATOM 683 C C . VAL A 1 85 ? 5.961 -4.891 -1.317 1.00 97.00 85 VAL A C 1
ATOM 685 O O . VAL A 1 85 ? 5.560 -5.236 -0.208 1.00 97.00 85 VAL A O 1
ATOM 688 N N . VAL A 1 86 ? 5.553 -5.485 -2.439 1.00 96.94 86 VAL A N 1
ATOM 689 C CA . VAL A 1 86 ? 4.595 -6.602 -2.440 1.00 96.94 86 VAL A CA 1
ATOM 690 C C . VAL A 1 86 ? 5.131 -7.768 -1.606 1.00 96.94 86 VAL A C 1
ATOM 692 O O . VAL A 1 86 ? 4.399 -8.331 -0.791 1.00 96.94 86 VAL A O 1
ATOM 695 N N . GLN A 1 87 ? 6.429 -8.074 -1.719 1.00 96.94 87 GLN A N 1
ATOM 696 C CA . GLN A 1 87 ? 7.079 -9.090 -0.884 1.00 96.94 87 GLN A CA 1
ATOM 697 C C . GLN A 1 87 ? 7.042 -8.744 0.611 1.00 96.94 87 GLN A C 1
ATOM 699 O O . GLN A 1 87 ? 6.827 -9.628 1.434 1.00 96.94 87 GLN A O 1
ATOM 704 N N . ILE A 1 88 ? 7.228 -7.473 0.975 1.00 96.94 88 ILE A N 1
ATOM 705 C CA . ILE A 1 88 ? 7.174 -7.012 2.373 1.00 96.94 88 ILE A CA 1
ATOM 706 C C . ILE A 1 88 ? 5.745 -7.060 2.926 1.00 96.94 88 ILE A C 1
ATOM 708 O O . ILE A 1 88 ? 5.535 -7.476 4.069 1.00 96.94 88 ILE A O 1
ATOM 712 N N . ILE A 1 89 ? 4.762 -6.643 2.124 1.00 96.00 89 ILE A N 1
ATOM 713 C CA . ILE A 1 89 ? 3.339 -6.691 2.475 1.00 96.00 89 ILE A CA 1
ATOM 714 C C . ILE A 1 89 ? 2.899 -8.139 2.702 1.00 96.00 89 ILE A C 1
ATOM 716 O O . ILE A 1 89 ? 2.123 -8.390 3.626 1.00 96.00 89 ILE A O 1
ATOM 720 N N . ASN A 1 90 ? 3.446 -9.082 1.925 1.00 95.12 90 ASN A N 1
ATOM 721 C CA . ASN A 1 90 ? 3.270 -10.523 2.103 1.00 95.12 90 ASN A CA 1
ATOM 722 C C . ASN A 1 90 ? 1.787 -10.905 2.256 1.00 95.12 90 ASN A C 1
ATOM 724 O O . ASN A 1 90 ? 1.392 -11.511 3.255 1.00 95.12 90 ASN A O 1
ATOM 728 N N . GLU A 1 91 ? 0.972 -10.469 1.290 1.00 92.94 91 GLU A N 1
ATOM 729 C CA . GLU A 1 91 ? -0.469 -10.760 1.178 1.00 92.94 91 GLU A CA 1
ATOM 730 C C . GLU A 1 91 ? -1.337 -10.292 2.368 1.00 92.94 91 GLU A C 1
ATOM 732 O O . GLU A 1 91 ? -2.490 -10.696 2.499 1.00 92.94 91 GLU A O 1
ATOM 737 N N . LYS A 1 92 ? -0.817 -9.428 3.254 1.00 95.06 92 LYS A N 1
ATOM 738 C CA . LYS A 1 92 ? -1.578 -8.918 4.413 1.00 95.06 92 LYS A CA 1
ATOM 739 C C . LYS A 1 92 ? -2.631 -7.869 4.055 1.00 95.06 92 LYS A C 1
ATOM 741 O O . LYS A 1 92 ? -3.562 -7.670 4.828 1.00 95.06 92 LYS A O 1
ATOM 746 N N . TYR A 1 93 ? -2.449 -7.185 2.933 1.00 95.81 93 TYR A N 1
ATOM 747 C CA . TYR A 1 93 ? -3.317 -6.120 2.439 1.00 95.81 93 TYR A CA 1
ATOM 748 C C . TYR A 1 93 ? -3.530 -6.323 0.946 1.00 95.81 93 TYR A C 1
ATOM 750 O O . TYR A 1 93 ? -2.629 -6.832 0.277 1.00 95.81 93 TYR A O 1
ATOM 758 N N . GLU A 1 94 ? -4.665 -5.861 0.422 1.00 96.44 94 GLU A N 1
ATOM 759 C CA . GLU A 1 94 ? -4.769 -5.650 -1.020 1.00 96.44 94 GLU A CA 1
ATOM 760 C C . GLU A 1 94 ? -3.757 -4.583 -1.448 1.00 96.44 94 GLU A C 1
ATOM 762 O O . GLU A 1 94 ? -3.487 -3.618 -0.722 1.00 96.44 94 GLU A O 1
ATOM 767 N N . THR A 1 95 ? -3.207 -4.737 -2.641 1.00 96.81 95 THR A N 1
ATOM 768 C CA . THR A 1 95 ? -2.187 -3.850 -3.190 1.00 96.81 95 THR A CA 1
ATOM 769 C C . THR A 1 95 ? -2.588 -3.329 -4.555 1.00 96.81 95 THR A C 1
ATOM 771 O O . THR A 1 95 ? -3.102 -4.056 -5.402 1.00 96.81 95 THR A O 1
ATOM 774 N N . GLU A 1 96 ? -2.326 -2.050 -4.787 1.00 96.50 96 GLU A N 1
ATOM 775 C CA . GLU A 1 96 ? -2.612 -1.399 -6.060 1.00 96.50 96 GLU A CA 1
ATOM 776 C C . GLU A 1 96 ? -1.403 -0.589 -6.517 1.00 96.50 96 GLU A C 1
ATOM 778 O O . GLU A 1 96 ? -0.860 0.184 -5.737 1.00 96.50 96 GLU A O 1
ATOM 783 N N . SER A 1 97 ? -0.959 -0.750 -7.766 1.00 96.56 97 SER A N 1
ATOM 784 C CA . SER A 1 97 ? 0.033 0.159 -8.364 1.00 96.56 97 SER A CA 1
ATOM 785 C C . SER A 1 97 ? -0.662 1.271 -9.140 1.00 96.56 97 SER A C 1
ATOM 787 O O . SER A 1 97 ? -1.522 0.986 -9.971 1.00 96.56 97 SER A O 1
ATOM 789 N N . SER A 1 98 ? -0.262 2.520 -8.895 1.00 92.88 98 SER A N 1
ATOM 790 C CA . SER A 1 98 ? -0.800 3.711 -9.561 1.00 92.88 98 SER A CA 1
ATOM 791 C C . SER A 1 98 ? 0.320 4.704 -9.895 1.00 92.88 98 SER A C 1
ATOM 793 O O . SER A 1 98 ? 1.416 4.635 -9.336 1.00 92.88 98 SER A O 1
ATOM 795 N N . GLY A 1 99 ? 0.039 5.635 -10.807 1.00 90.69 99 GLY A N 1
ATOM 796 C CA . GLY A 1 99 ? 0.943 6.727 -11.176 1.00 90.69 99 GLY A CA 1
ATOM 797 C C . GLY A 1 99 ? 1.768 6.453 -12.438 1.00 90.69 99 GLY A C 1
ATOM 798 O O . GLY A 1 99 ? 2.691 5.641 -12.444 1.00 90.69 99 GLY A O 1
ATOM 799 N N . GLY A 1 100 ? 1.432 7.151 -13.530 1.00 89.62 100 GLY A N 1
ATOM 800 C CA . GLY A 1 100 ? 2.211 7.148 -14.778 1.00 89.62 100 GLY A CA 1
ATOM 801 C C . GLY A 1 100 ? 2.308 5.797 -15.503 1.00 89.62 100 GLY A C 1
ATOM 802 O O . GLY A 1 100 ? 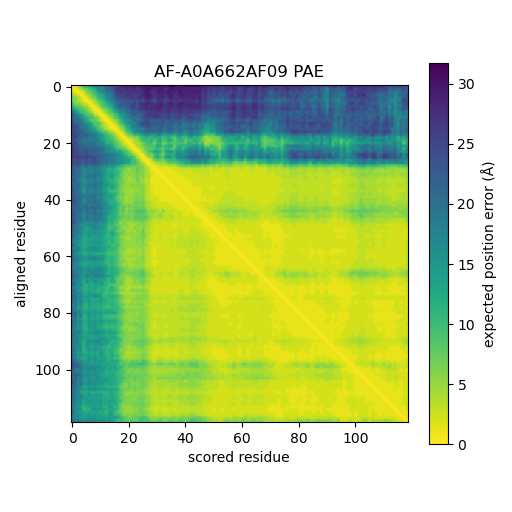3.190 5.622 -16.346 1.00 89.62 100 GLY A O 1
ATOM 803 N N . ILE A 1 101 ? 1.436 4.839 -15.178 1.00 92.69 101 ILE A N 1
ATOM 804 C CA . ILE A 1 101 ? 1.411 3.508 -15.793 1.00 92.69 101 ILE A CA 1
ATOM 805 C C . ILE A 1 101 ? 0.736 3.598 -17.165 1.00 92.69 101 ILE A C 1
ATOM 807 O O . ILE A 1 101 ? -0.225 4.332 -17.354 1.00 92.69 101 ILE A O 1
ATOM 811 N N . ASN A 1 102 ? 1.256 2.865 -18.145 1.00 93.31 102 ASN A N 1
ATOM 812 C CA . ASN A 1 102 ? 0.717 2.806 -19.500 1.00 93.31 102 ASN A CA 1
ATOM 813 C C . ASN A 1 102 ? 0.753 1.362 -20.019 1.00 93.31 102 ASN A C 1
ATOM 815 O O . ASN A 1 102 ? 1.211 0.456 -19.324 1.00 93.31 102 ASN A O 1
ATOM 819 N N . LEU A 1 103 ? 0.280 1.134 -21.246 1.00 94.12 103 LEU A N 1
ATOM 820 C CA . LEU A 1 103 ? 0.190 -0.212 -21.827 1.00 94.12 103 LEU A CA 1
ATOM 821 C C . LEU A 1 103 ? 1.542 -0.938 -21.929 1.00 94.12 103 LEU A C 1
ATOM 823 O O . LEU A 1 103 ? 1.570 -2.166 -21.852 1.00 94.12 103 LEU A O 1
ATOM 827 N N . ASP A 1 104 ? 2.649 -0.203 -22.046 1.00 94.25 104 ASP A N 1
ATOM 828 C CA . ASP A 1 104 ? 3.988 -0.788 -22.132 1.00 94.25 104 ASP A CA 1
ATOM 829 C C . ASP A 1 104 ? 4.511 -1.212 -20.751 1.00 94.25 104 ASP A C 1
ATOM 831 O O . ASP A 1 104 ? 5.256 -2.185 -20.631 1.00 94.25 104 ASP A O 1
ATOM 835 N N . THR A 1 105 ? 4.113 -0.507 -19.687 1.00 92.94 105 THR A N 1
ATOM 836 C CA . THR A 1 105 ? 4.603 -0.750 -18.321 1.00 92.94 105 THR A CA 1
ATOM 837 C C . THR A 1 105 ? 3.657 -1.590 -17.464 1.00 92.94 105 THR A C 1
ATOM 839 O O . THR A 1 105 ? 4.125 -2.264 -16.543 1.00 92.94 105 THR A O 1
ATOM 842 N N . ILE A 1 106 ? 2.357 -1.626 -17.781 1.00 95.69 106 ILE A N 1
ATOM 843 C CA . ILE A 1 106 ? 1.302 -2.285 -16.988 1.00 95.69 106 ILE A CA 1
ATOM 844 C C . ILE A 1 106 ? 1.624 -3.752 -16.668 1.00 95.69 106 ILE A C 1
ATOM 846 O O . ILE A 1 106 ? 1.435 -4.198 -15.536 1.00 95.69 106 ILE A O 1
ATOM 850 N N . ARG A 1 107 ? 2.182 -4.495 -17.635 1.00 96.19 107 ARG A N 1
ATOM 851 C CA . ARG A 1 107 ? 2.557 -5.906 -17.457 1.00 96.19 107 ARG A CA 1
ATOM 852 C C . ARG A 1 107 ? 3.620 -6.071 -16.375 1.00 96.19 107 ARG A C 1
ATOM 854 O O . ARG A 1 107 ? 3.493 -6.955 -15.536 1.00 96.19 107 ARG A O 1
ATOM 861 N N . GLY A 1 108 ? 4.633 -5.206 -16.368 1.00 96.94 108 GLY A N 1
ATOM 862 C CA . GLY A 1 108 ? 5.708 -5.262 -15.381 1.00 96.94 108 GLY A CA 1
ATOM 863 C C . GLY A 1 108 ? 5.195 -5.060 -13.956 1.00 96.94 108 GLY A C 1
ATOM 864 O O . GLY A 1 108 ? 5.668 -5.737 -13.046 1.00 96.94 108 GLY A O 1
ATOM 865 N N . TYR A 1 109 ? 4.204 -4.180 -13.773 1.00 96.94 109 TYR A N 1
ATOM 866 C CA . TYR A 1 109 ? 3.531 -3.987 -12.488 1.00 96.94 109 TYR A CA 1
ATOM 867 C C . TYR A 1 109 ? 2.680 -5.195 -12.093 1.00 96.94 109 TYR A C 1
ATOM 869 O O . TYR A 1 109 ? 2.809 -5.669 -10.968 1.00 96.94 109 TYR A O 1
ATOM 877 N N . ALA A 1 110 ? 1.876 -5.741 -13.008 1.00 94.88 110 ALA A N 1
ATOM 878 C CA . ALA A 1 110 ? 1.060 -6.926 -12.731 1.00 94.88 110 ALA A CA 1
ATOM 879 C C . ALA A 1 110 ? 1.922 -8.141 -12.325 1.00 94.88 110 ALA A C 1
ATOM 881 O O . ALA A 1 110 ? 1.618 -8.840 -11.361 1.00 94.88 110 ALA A O 1
ATOM 882 N N . GLU A 1 111 ? 3.064 -8.344 -12.987 1.00 97.38 111 GLU A N 1
ATOM 883 C CA . GLU A 1 111 ? 4.032 -9.407 -12.673 1.00 97.38 111 GLU A CA 1
ATOM 884 C C . GLU A 1 111 ? 4.784 -9.200 -11.344 1.00 97.38 111 GLU A C 1
ATOM 886 O O . GLU A 1 111 ? 5.527 -10.081 -10.906 1.00 97.38 111 GLU A O 1
ATOM 891 N N . CYS A 1 112 ? 4.628 -8.052 -10.675 1.00 97.00 112 CYS A N 1
ATOM 892 C CA . CYS A 1 112 ? 5.087 -7.887 -9.294 1.00 97.00 112 CYS A CA 1
ATOM 893 C C . CYS A 1 112 ? 4.185 -8.605 -8.284 1.00 97.00 112 CYS A C 1
ATOM 895 O O . CYS A 1 112 ? 4.612 -8.777 -7.146 1.00 97.00 112 CYS A O 1
ATOM 897 N N . GLY A 1 113 ? 2.980 -9.020 -8.691 1.00 95.19 113 GLY A N 1
ATOM 898 C CA . GLY A 1 113 ? 2.002 -9.666 -7.818 1.00 95.19 113 GLY A CA 1
ATOM 899 C C . GLY A 1 113 ? 1.097 -8.687 -7.073 1.00 95.19 113 GLY A C 1
ATOM 900 O O . GLY A 1 113 ? 0.614 -9.031 -6.001 1.00 95.19 113 GLY A O 1
ATOM 901 N N . VAL A 1 114 ? 0.893 -7.476 -7.606 1.00 96.25 114 VAL A N 1
ATOM 902 C CA . VAL A 1 114 ? -0.143 -6.573 -7.080 1.00 96.25 114 VAL A CA 1
ATOM 903 C C . VAL A 1 114 ? -1.537 -7.069 -7.445 1.00 96.25 114 VAL A C 1
ATOM 905 O O . VAL A 1 114 ? -1.721 -7.679 -8.498 1.00 96.25 114 VAL A O 1
ATOM 908 N N . ASP A 1 115 ? -2.523 -6.771 -6.604 1.00 96.94 115 ASP A N 1
ATOM 909 C CA . ASP A 1 115 ? -3.918 -7.152 -6.847 1.00 96.94 115 ASP A CA 1
ATOM 910 C C . ASP A 1 115 ? -4.569 -6.274 -7.927 1.00 96.94 115 ASP A C 1
ATOM 912 O O . ASP A 1 115 ? -5.406 -6.746 -8.699 1.00 96.94 115 ASP A O 1
ATOM 916 N N . PHE A 1 116 ? -4.161 -5.002 -8.009 1.00 95.38 116 PHE A N 1
ATOM 917 C CA . PHE A 1 116 ? -4.705 -4.017 -8.944 1.00 95.38 116 PHE A CA 1
ATOM 918 C C . PHE A 1 116 ? -3.608 -3.180 -9.614 1.00 95.38 116 PHE A C 1
ATOM 920 O O . PHE A 1 116 ? -2.557 -2.889 -9.034 1.00 95.38 116 PHE A O 1
ATOM 927 N N . VAL A 1 117 ? -3.880 -2.742 -10.843 1.00 93.25 117 VAL A N 1
ATOM 928 C CA . VAL A 1 117 ? -3.061 -1.765 -11.567 1.00 93.25 117 VAL A CA 1
ATOM 929 C C . VAL A 1 117 ? -3.983 -0.702 -12.152 1.00 93.25 117 VAL A C 1
ATOM 931 O O . VAL A 1 117 ? -4.904 -1.034 -12.897 1.00 93.25 117 VAL A O 1
ATOM 934 N N . SER A 1 118 ? -3.722 0.559 -11.823 1.00 89.44 118 SER A N 1
ATOM 935 C CA . SER A 1 118 ? -4.462 1.715 -12.331 1.00 89.44 118 SER A CA 1
ATOM 936 C C . SER A 1 118 ? -3.686 2.387 -13.470 1.00 89.44 118 SER A C 1
ATOM 938 O O . SER A 1 118 ? -2.515 2.732 -13.301 1.00 89.44 118 SER A O 1
ATOM 940 N N . VAL A 1 119 ? -4.342 2.537 -14.630 1.00 85.44 119 VAL A N 1
ATOM 941 C CA . VAL A 1 119 ? -3.828 3.142 -15.881 1.00 85.44 119 VAL A CA 1
ATOM 942 C C . VAL A 1 119 ? -4.610 4.405 -16.204 1.00 85.44 119 VAL A C 1
ATOM 944 O O . VAL A 1 119 ? -5.853 4.362 -16.054 1.00 85.44 119 VAL A O 1
#

Foldseek 3Di:
DDDDDPLPPDQDDDDDDQADEDPPPPPPADLVVVVVVVVVCVVVVHDTAYEYEDADPVNVVSVVVVLRHQEYEHEPDALVVLLVSCVVCVPSHQYEYDYPDDPVCQVSNSVSRHPYYDD

Secondary structure (DSSP, 8-state):
---PPP----------S--EEE---TTS-HHHHHHHHHHHHHHTT----EEEEESSHHHHHHHHHH---SEEEEET--HHHHHHHHHHHTTSSEEEEESS--TTTHHHHHTTT-SEE--

Mean predicted aligned error: 7.93 Å

Sequence (119 aa):
MHTVKPANNTVATKPPAEHLHFLILTHLGIEKAIEKIQNYLGKYGKKIPVEIEVRNMEELSQVMKTGWVVRIMLDNFTVKKTREVVQIINEKYETESSGGINLDTIRGYAECGVDFVSV

Radius of gyration: 14.78 Å; Cα contacts (8 Å, |Δi|>4): 151; chains: 1; bounding box: 33×45×38 Å

Solvent-accessible surface area (backbone atoms only — not comparable to full-atom values): 7228 Å² total; per-residue (Å²): 138,82,84,78,78,78,83,76,88,57,92,69,74,80,78,75,96,67,58,50,78,45,79,73,76,71,86,70,48,66,59,58,50,52,52,52,49,52,49,52,30,62,76,69,73,52,89,64,56,38,39,40,68,28,78,48,72,67,52,45,50,43,53,64,71,65,71,72,60,55,31,43,34,36,45,61,56,50,53,70,54,43,33,55,48,43,63,70,53,60,82,75,48,46,32,30,42,34,57,95,44,44,89,89,49,45,59,57,44,50,75,36,68,44,73,38,76,50,111

Nearest PDB structures (foldseek):
  3paj-assemb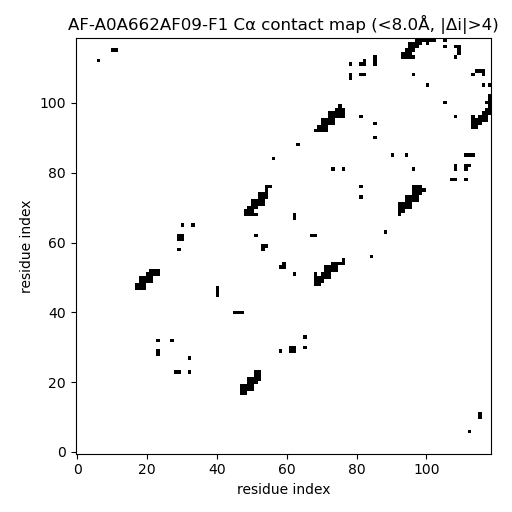ly1_B  TM=9.188E-01  e=2.655E-06  Vibrio cholerae O1 biovar El Tor str. N16961
  1x1o-assembly1_A  TM=9.014E-01  e=1.776E-06  Thermus thermophilus HB8
  3l0g-assembly1_C  TM=9.503E-01  e=5.546E-06  Ehrlichia chaffeensis str. Arkansas
  3tqv-assembly1_B  TM=8.504E-01  e=3.471E-06  Francisella tularensis subsp. tularensis SCHU S4
  3tqv-assembly1_A  TM=8.555E-01  e=8.863E-06  Francisella tularensis subsp. tularensis SCHU S4